Protein AF-0000000087643733 (afdb_homodimer)

InterPro domains:
  IPR001841 Zinc finger, RING-type [PF13639] (7-48)
  IPR001841 Zinc finger, RING-type [PS50089] (8-48)
  IPR001841 Zinc finger, RING-type [SM00184] (8-47)
  IPR013083 Zinc finger, RING/FYVE/PHD-type [G3DSA:3.30.40.10] (2-77)
  IPR052639 TRAIP E3 ubiquitin-protein ligase [PTHR46569] (3-77)

Nearest PDB structures (foldseek):
  5ylz-assembly1_t  TM=6.554E-01  e=2.055E-03  Saccharomyces cerevisiae S288C
  5y88-assembly1_r  TM=6.553E-01  e=7.379E-03  Saccharomyces cerevisiae S288C
  6j6g-assembly1_q  TM=7.390E-01  e=1.547E-02  Saccharomyces cerevisiae S288C
  8c6j-assembly1_u  TM=6.468E-01  e=1.105E-02  Homo sapiens
  8i0u-assembly1_s  TM=6.613E-01  e=3.031E-02  Homo sapiens

Foldseek 3Di:
DQPFPAAAPQVGHTDRDQQWKAAPVGDIHRLVRVLVVCVPQQADPPPGHGHHNVRMGRGDDDDDDPPPPCPVPPPPPPD/DQPFPAAAPQVRHTDRDQQWKAAPVGDIHRLVRVLVVCVPQQADPPPGHGHHPVRMGRGDDDDDDPPPPPPVPPPPPPD

pLDDT: mean 83.82, std 21.41, range [29.83, 98.81]

Organism: Ancylostoma caninum (NCBI:txid29170)

Radius of gyration: 19.77 Å; Cα contacts (8 Å, |Δi|>4): 279; chains: 2; bounding box: 59×47×36 Å

Solvent-accessible surface area (backbone atoms only — not comparable to full-atom values): 9439 Å² total; per-residue (Å²): 128,87,72,66,77,22,21,17,81,85,82,64,47,64,42,85,58,71,61,34,12,31,41,70,85,14,50,43,29,39,40,73,56,48,52,57,47,29,71,73,68,33,31,40,93,83,81,54,49,78,48,53,76,86,52,47,21,66,41,45,43,67,43,72,57,75,69,71,79,67,69,74,74,74,74,73,74,83,119,127,87,71,68,74,21,20,15,82,84,80,63,47,63,39,85,58,72,62,34,11,32,41,69,83,13,50,42,29,40,40,75,56,48,51,57,48,28,71,72,68,32,30,40,93,84,80,55,50,77,49,53,75,86,54,47,20,67,40,46,44,66,42,71,56,75,68,73,80,67,69,75,74,74,73,73,73,83,122

Structure (mmCIF, N/CA/C/O backbone):
data_AF-0000000087643733-model_v1
#
loop_
_entity.id
_entity.type
_entity.pdbx_description
1 polymer 'Zinc finger, C3HC4 type'
#
loop_
_atom_site.group_PDB
_atom_site.id
_atom_site.type_symbol
_atom_site.label_atom_id
_atom_site.label_alt_id
_atom_site.label_comp_id
_atom_site.label_asym_id
_atom_site.label_entity_id
_atom_site.label_seq_id
_atom_site.pdbx_PDB_ins_code
_atom_site.Cartn_x
_atom_site.Cartn_y
_atom_site.Cartn_z
_atom_site.occupancy
_atom_site.B_iso_or_equiv
_atom_site.auth_seq_id
_atom_site.auth_comp_id
_atom_site.auth_asym_id
_atom_site.auth_atom_id
_atom_site.pdbx_PDB_model_num
ATOM 1 N N . MET A 1 1 ? -20.562 -3.82 8.094 1 46.44 1 MET A N 1
ATOM 2 C CA . MET A 1 1 ? -20.188 -4.738 7.023 1 46.44 1 MET A CA 1
ATOM 3 C C . MET A 1 1 ? -18.688 -4.781 6.844 1 46.44 1 MET A C 1
ATOM 5 O O . MET A 1 1 ? -18 -3.758 6.965 1 46.44 1 MET A O 1
ATOM 9 N N . SER A 1 2 ? -18.109 -6.039 7.094 1 54.31 2 SER A N 1
ATOM 10 C CA . SER A 1 2 ? -16.672 -6.266 7.031 1 54.31 2 SER A CA 1
ATOM 11 C C . SER A 1 2 ? -16.094 -5.797 5.699 1 54.31 2 SER A C 1
ATOM 13 O O . SER A 1 2 ? -16.656 -6.074 4.641 1 54.31 2 SER A O 1
ATOM 15 N N . GLN A 1 3 ? -15.57 -4.617 5.656 1 61.97 3 GLN A N 1
ATOM 16 C CA . GLN A 1 3 ? -15.039 -4.043 4.422 1 61.97 3 GLN A CA 1
ATOM 17 C C . GLN A 1 3 ? -13.906 -4.898 3.859 1 61.97 3 GLN A C 1
ATOM 19 O O . GLN A 1 3 ? -12.906 -5.137 4.543 1 61.97 3 GLN A O 1
ATOM 24 N N . VAL A 1 4 ? -14.328 -5.855 2.9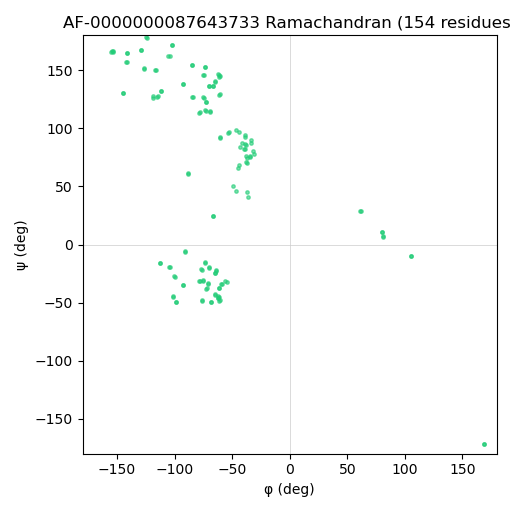26 1 71.88 4 VAL A N 1
ATOM 25 C CA . VAL A 1 4 ? -13.305 -6.633 2.232 1 71.88 4 VAL A CA 1
ATOM 26 C C . VAL A 1 4 ? -12.531 -5.73 1.273 1 71.88 4 VAL A C 1
ATOM 28 O O . VAL A 1 4 ? -13.109 -5.16 0.345 1 71.88 4 VAL A O 1
ATOM 31 N N . ARG A 1 5 ? -11.328 -5.539 1.505 1 79.38 5 ARG A N 1
ATOM 32 C CA . ARG A 1 5 ? -10.5 -4.652 0.695 1 79.38 5 ARG A CA 1
ATOM 33 C C . ARG A 1 5 ? -10.078 -5.336 -0.601 1 79.38 5 ARG A C 1
ATOM 35 O O . ARG A 1 5 ? -9.883 -4.672 -1.623 1 79.38 5 ARG A O 1
ATOM 42 N N . GLY A 1 6 ? -9.922 -6.68 -0.493 1 88.12 6 GLY A N 1
ATOM 43 C CA . GLY A 1 6 ? -9.422 -7.426 -1.639 1 88.12 6 GLY A CA 1
ATOM 44 C C . GLY A 1 6 ? -9.039 -8.852 -1.3 1 88.12 6 GLY A C 1
ATOM 45 O O . GLY A 1 6 ? -9.344 -9.344 -0.209 1 88.12 6 GLY A O 1
ATOM 46 N N . ARG A 1 7 ? -8.398 -9.398 -2.424 1 92.81 7 ARG A N 1
ATOM 47 C CA . ARG A 1 7 ? -7.941 -10.773 -2.242 1 92.81 7 ARG A CA 1
ATOM 48 C C . ARG A 1 7 ? -6.457 -10.906 -2.578 1 92.81 7 ARG A C 1
ATOM 50 O O . ARG A 1 7 ? -5.926 -10.133 -3.371 1 92.81 7 ARG A O 1
ATOM 57 N N . CYS A 1 8 ? -5.859 -11.805 -1.978 1 96.31 8 CYS A N 1
ATOM 58 C CA . CYS A 1 8 ? -4.48 -12.156 -2.279 1 96.31 8 CYS A CA 1
ATOM 59 C C . CYS A 1 8 ? -4.406 -13.141 -3.441 1 96.31 8 CYS A C 1
ATOM 61 O O . CYS A 1 8 ? -4.961 -14.242 -3.367 1 96.31 8 CYS A O 1
ATOM 63 N N . VAL A 1 9 ? -3.65 -12.852 -4.445 1 97.25 9 VAL A N 1
ATOM 64 C CA . VAL A 1 9 ? -3.645 -13.664 -5.652 1 97.25 9 VAL A CA 1
ATOM 65 C C . VAL A 1 9 ? -2.855 -14.953 -5.406 1 97.25 9 VAL A C 1
ATOM 67 O O . VAL A 1 9 ? -2.975 -15.914 -6.16 1 97.25 9 VAL A O 1
ATOM 70 N N . ILE A 1 10 ? -2.008 -14.898 -4.418 1 97.69 10 ILE A N 1
ATOM 71 C CA . ILE A 1 10 ? -1.152 -16.047 -4.156 1 97.69 10 ILE A CA 1
ATOM 72 C C . ILE A 1 10 ? -1.962 -17.141 -3.469 1 97.69 10 ILE A C 1
ATOM 74 O O . ILE A 1 10 ? -1.922 -18.312 -3.885 1 97.69 10 ILE A O 1
ATOM 78 N N . CYS A 1 11 ? -2.697 -16.797 -2.465 1 96.5 11 CYS A N 1
ATOM 79 C CA . CYS A 1 11 ? -3.449 -17.812 -1.732 1 96.5 11 CYS A CA 1
ATOM 80 C C . CYS A 1 11 ? -4.934 -17.75 -2.084 1 96.5 11 CYS A C 1
ATOM 82 O O . CYS A 1 11 ? -5.71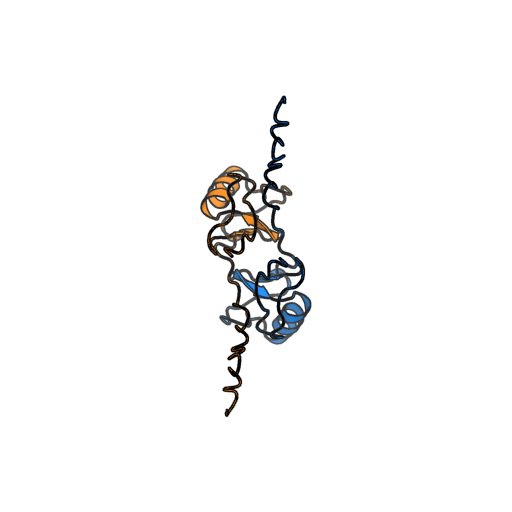1 -18.609 -1.666 1 96.5 11 CYS A O 1
ATOM 84 N N . THR A 1 12 ? -5.473 -16.703 -2.627 1 94.44 12 THR A N 1
ATOM 85 C CA . THR A 1 12 ? -6.812 -16.484 -3.166 1 94.44 12 THR A CA 1
ATOM 86 C C . THR A 1 12 ? -7.805 -16.188 -2.045 1 94.44 12 THR A C 1
ATOM 88 O O . THR A 1 12 ? -9.008 -16.062 -2.291 1 94.44 12 THR A O 1
ATOM 91 N N . SER A 1 13 ? -7.336 -16.031 -0.838 1 93.12 13 SER A N 1
ATOM 92 C CA . SER A 1 13 ? -8.219 -15.633 0.255 1 93.12 13 SER A CA 1
ATOM 93 C C . SER A 1 13 ? -8.383 -14.117 0.313 1 93.12 13 SER A C 1
ATOM 95 O O . SER A 1 13 ? -7.484 -13.375 -0.081 1 93.12 13 SER A O 1
ATOM 97 N N . THR A 1 14 ? -9.5 -13.695 0.863 1 90.69 14 THR A N 1
ATOM 98 C CA . THR A 1 14 ? -9.75 -12.273 1.064 1 90.69 14 THR A CA 1
ATOM 99 C C . THR A 1 14 ? -8.906 -11.727 2.207 1 90.69 14 THR A C 1
ATOM 101 O O . THR A 1 14 ? -8.516 -12.469 3.111 1 90.69 14 THR A O 1
ATOM 104 N N . PHE A 1 15 ? -8.664 -10.453 2.043 1 90 15 PHE A N 1
ATOM 105 C CA . PHE A 1 15 ? -7.992 -9.789 3.152 1 90 15 PHE A CA 1
ATOM 106 C C . PHE A 1 15 ? -8.938 -9.609 4.332 1 90 15 PHE A C 1
ATOM 108 O O . PHE A 1 15 ? -10 -8.992 4.191 1 90 15 PHE A O 1
ATOM 115 N N . ILE A 1 16 ? -8.789 -10.164 5.43 1 80.06 16 ILE A N 1
ATOM 116 C CA . ILE A 1 16 ? -9.719 -10.078 6.555 1 80.06 16 ILE A CA 1
ATOM 117 C C . ILE A 1 16 ? -9.305 -8.938 7.48 1 80.06 16 ILE A C 1
ATOM 119 O O . ILE A 1 16 ? -10.148 -8.344 8.156 1 80.06 16 ILE A O 1
ATOM 123 N N . SER A 1 17 ? -8.062 -8.633 7.68 1 72 17 SER A N 1
ATOM 124 C CA . SER A 1 17 ? -7.555 -7.57 8.539 1 72 17 SER A CA 1
ATOM 125 C C . SER A 1 17 ? -6.656 -6.613 7.766 1 72 17 SER A C 1
ATOM 127 O O . SER A 1 17 ? -6.574 -6.688 6.535 1 72 17 SER A O 1
ATOM 129 N N . ASN A 1 18 ? -6.238 -5.68 8.406 1 69 18 ASN A N 1
ATOM 130 C CA . ASN A 1 18 ? -5.246 -4.754 7.863 1 69 18 ASN A CA 1
ATOM 131 C C . ASN A 1 18 ? -3.9 -5.441 7.648 1 69 18 ASN A C 1
ATOM 133 O O . ASN A 1 18 ? -2.859 -4.781 7.637 1 69 18 ASN A O 1
ATOM 137 N N . ASN A 1 19 ? -4.125 -6.762 7.488 1 84 19 ASN A N 1
ATOM 138 C CA . ASN A 1 19 ? -2.889 -7.496 7.242 1 84 19 ASN A CA 1
ATOM 139 C C . ASN A 1 19 ? -2.553 -7.547 5.754 1 84 19 ASN A C 1
ATOM 141 O O . ASN A 1 19 ? -2.574 -8.617 5.145 1 84 19 ASN A O 1
ATOM 145 N N . ILE A 1 20 ? -2.373 -6.453 5.168 1 95.44 20 ILE A N 1
ATOM 146 C CA . ILE A 1 20 ? -2.084 -6.32 3.742 1 95.44 20 ILE A CA 1
ATOM 147 C C . ILE A 1 20 ? -0.676 -5.766 3.551 1 95.44 20 ILE A C 1
ATOM 149 O O . ILE A 1 20 ? -0.299 -4.781 4.191 1 95.44 20 ILE A O 1
ATOM 153 N N . ALA A 1 21 ? 0.099 -6.43 2.766 1 97.88 21 ALA A N 1
ATOM 154 C CA . ALA A 1 21 ? 1.426 -5.996 2.338 1 97.88 21 ALA A CA 1
ATOM 155 C C . ALA A 1 21 ? 1.405 -5.516 0.889 1 97.88 21 ALA A C 1
ATOM 157 O O . ALA A 1 21 ? 0.431 -5.742 0.167 1 97.88 21 ALA A O 1
ATOM 158 N N . ALA A 1 22 ? 2.441 -4.785 0.578 1 98.44 22 ALA A N 1
ATOM 159 C CA . ALA A 1 22 ? 2.559 -4.312 -0.8 1 98.44 22 ALA A CA 1
ATOM 160 C C . ALA A 1 22 ? 4.012 -4.344 -1.27 1 98.44 22 ALA A C 1
ATOM 162 O O . ALA A 1 22 ? 4.934 -4.375 -0.451 1 98.44 22 ALA A O 1
ATOM 163 N N . LEU A 1 23 ? 4.156 -4.398 -2.52 1 98.56 23 LEU A N 1
ATOM 164 C CA . LEU A 1 23 ? 5.453 -4.184 -3.146 1 98.56 23 LEU A CA 1
ATOM 165 C C . LEU A 1 23 ? 5.539 -2.783 -3.748 1 98.56 23 LEU A C 1
ATOM 167 O O . LEU A 1 23 ? 4.543 -2.061 -3.793 1 98.56 23 LEU A O 1
ATOM 171 N N . GLN A 1 24 ? 6.684 -2.371 -4.195 1 97.25 24 GLN A N 1
ATOM 172 C CA . GLN A 1 24 ? 6.906 -1.027 -4.723 1 97.25 24 GLN A CA 1
ATOM 173 C C . GLN A 1 24 ? 6.098 -0.794 -5.996 1 97.25 24 GLN A C 1
ATOM 175 O O . GLN A 1 24 ? 5.699 0.336 -6.285 1 97.25 24 GLN A O 1
ATOM 180 N N . CYS A 1 25 ? 5.809 -1.86 -6.629 1 97.62 25 CYS A N 1
ATOM 181 C CA . CYS A 1 25 ? 5.004 -1.751 -7.844 1 97.62 25 CYS A CA 1
ATOM 182 C C . CYS A 1 25 ? 3.547 -1.448 -7.508 1 97.62 25 CYS A C 1
ATOM 184 O O . CYS A 1 25 ? 2.758 -1.114 -8.391 1 97.62 25 CYS A O 1
ATOM 186 N N . GLY A 1 26 ? 3.156 -1.624 -6.293 1 97.88 26 GLY A N 1
ATOM 187 C CA . GLY A 1 26 ? 1.816 -1.263 -5.859 1 97.88 26 GLY A CA 1
ATOM 188 C C . GLY A 1 26 ? 0.909 -2.461 -5.664 1 97.88 26 GLY A C 1
ATOM 189 O O . GLY A 1 26 ? -0.168 -2.342 -5.074 1 97.88 26 GLY A O 1
ATOM 190 N N . HIS A 1 27 ? 1.249 -3.652 -6.051 1 98.06 27 HIS A N 1
ATOM 191 C CA . HIS A 1 27 ? 0.407 -4.832 -5.883 1 98.06 27 HIS A CA 1
ATOM 192 C C . HIS A 1 27 ? 0.395 -5.301 -4.434 1 98.06 27 HIS A C 1
ATOM 194 O O . HIS A 1 27 ? 1.433 -5.293 -3.766 1 98.06 27 HIS A O 1
ATOM 200 N N . THR A 1 28 ? -0.734 -5.816 -4.027 1 96.94 28 THR A N 1
ATOM 201 C CA . THR A 1 28 ? -0.921 -6.129 -2.615 1 96.94 28 THR A CA 1
ATOM 202 C C . THR A 1 28 ? -1.122 -7.629 -2.414 1 96.94 28 THR A C 1
ATOM 204 O O . THR A 1 28 ? -1.648 -8.312 -3.295 1 96.94 28 THR A O 1
ATOM 207 N N . PHE A 1 29 ? -0.705 -8.086 -1.257 1 97.88 29 PHE A N 1
ATOM 208 C CA . PHE A 1 29 ? -0.713 -9.492 -0.878 1 97.88 29 PHE A CA 1
ATOM 209 C C . PHE A 1 29 ? -0.758 -9.648 0.638 1 97.88 29 PHE A C 1
ATOM 211 O O . PHE A 1 29 ? -0.583 -8.672 1.371 1 97.88 29 PHE A O 1
ATOM 218 N N . HIS A 1 30 ? -1.061 -10.852 1.131 1 97.06 30 HIS A N 1
ATOM 219 C CA . HIS A 1 30 ? -0.674 -11.156 2.504 1 97.06 30 HIS A CA 1
ATOM 220 C C . HIS A 1 30 ? 0.838 -11.07 2.682 1 97.06 30 HIS A C 1
ATOM 222 O O . HIS A 1 30 ? 1.595 -11.484 1.801 1 97.06 30 HIS A O 1
ATOM 228 N N . PHE A 1 31 ? 1.27 -10.664 3.723 1 97.56 31 PHE A N 1
ATOM 229 C CA . PHE A 1 31 ? 2.705 -10.578 3.957 1 97.56 31 PHE A CA 1
ATOM 230 C C . PHE A 1 31 ? 3.352 -11.953 3.898 1 97.56 31 PHE A C 1
ATOM 232 O O . PHE A 1 31 ? 4.379 -12.141 3.24 1 97.56 31 PHE A O 1
ATOM 239 N N . ASP A 1 32 ? 2.727 -12.922 4.555 1 97.31 32 ASP A N 1
ATOM 240 C CA . ASP A 1 32 ? 3.305 -14.258 4.594 1 97.31 32 ASP A CA 1
ATOM 241 C C . ASP A 1 32 ? 3.416 -14.852 3.189 1 97.31 32 ASP A C 1
ATOM 243 O O . ASP A 1 32 ? 4.41 -15.5 2.861 1 97.31 32 ASP A O 1
ATOM 247 N N . CYS A 1 33 ? 2.469 -14.586 2.414 1 98.06 33 CYS A N 1
ATOM 248 C CA . CYS A 1 33 ? 2.459 -15.109 1.052 1 98.06 33 CYS A CA 1
ATOM 249 C C . CYS A 1 33 ? 3.559 -14.469 0.213 1 98.06 33 CYS A C 1
ATOM 251 O O . CYS A 1 33 ? 4.355 -15.172 -0.411 1 98.06 33 CYS A O 1
ATOM 253 N N . VAL A 1 34 ? 3.631 -13.172 0.248 1 98.56 34 VAL A N 1
ATOM 254 C CA . VAL A 1 34 ? 4.539 -12.484 -0.664 1 98.56 34 VAL A CA 1
ATOM 255 C C . VAL A 1 34 ? 5.98 -12.641 -0.18 1 98.56 34 VAL A C 1
ATOM 257 O O . VAL A 1 34 ? 6.906 -12.719 -0.988 1 98.56 34 VAL A O 1
ATOM 260 N N . SER A 1 35 ? 6.102 -12.734 1.072 1 98.31 35 SER A N 1
ATOM 261 C CA . SER A 1 35 ? 7.445 -12.938 1.597 1 98.31 35 SER A CA 1
ATOM 262 C C . SER A 1 35 ? 8.039 -14.258 1.105 1 98.31 35 SER A C 1
ATOM 264 O O . SER A 1 35 ? 9.195 -14.305 0.678 1 98.31 35 SER A O 1
ATOM 266 N N . LYS A 1 36 ? 7.246 -15.266 1.156 1 98.69 36 LYS A N 1
ATOM 267 C CA . LYS A 1 36 ? 7.688 -16.562 0.674 1 98.69 36 LYS A CA 1
ATOM 268 C C . LYS A 1 36 ? 7.949 -16.547 -0.829 1 98.69 36 LYS A C 1
ATOM 270 O O . LYS A 1 36 ? 8.961 -17.062 -1.3 1 98.69 36 LYS A O 1
ATOM 275 N N . TRP A 1 37 ? 7.094 -15.938 -1.557 1 98.81 37 TRP A N 1
ATOM 276 C CA . TRP A 1 37 ? 7.215 -15.836 -3.008 1 98.81 37 TRP A CA 1
ATOM 277 C C . TRP A 1 37 ? 8.492 -15.094 -3.396 1 98.81 37 TRP A C 1
ATOM 279 O O . TRP A 1 37 ? 9.266 -15.578 -4.223 1 98.81 37 TRP A O 1
ATOM 289 N N . VAL A 1 38 ? 8.805 -13.922 -2.809 1 98.62 38 VAL A N 1
ATOM 290 C CA . VAL A 1 38 ? 9.922 -13.062 -3.189 1 98.62 38 VAL A CA 1
ATOM 291 C C . VAL A 1 38 ? 11.242 -13.719 -2.781 1 98.62 38 VAL A C 1
ATOM 293 O O . VAL A 1 38 ? 12.258 -13.539 -3.451 1 98.62 38 VAL A O 1
ATOM 296 N N . GLU A 1 39 ? 11.094 -14.406 -1.691 1 98.44 39 GLU A N 1
ATOM 297 C CA . GLU A 1 39 ? 12.281 -15.148 -1.273 1 98.44 39 GLU A CA 1
ATOM 298 C C . GLU A 1 39 ? 12.773 -16.078 -2.381 1 98.44 39 GLU A C 1
ATOM 300 O O . GLU A 1 39 ? 13.977 -16.219 -2.582 1 98.44 39 GLU A O 1
ATOM 305 N N . ARG A 1 40 ? 11.922 -16.547 -3.139 1 98.19 40 ARG A N 1
ATOM 306 C CA . ARG A 1 40 ? 12.25 -17.562 -4.141 1 98.19 40 ARG A CA 1
ATOM 307 C C . ARG A 1 40 ? 12.383 -16.938 -5.527 1 98.19 40 ARG A C 1
ATOM 309 O O . ARG A 1 40 ? 13.367 -17.172 -6.23 1 98.19 40 ARG A O 1
ATOM 316 N N . SER A 1 41 ? 11.461 -16.062 -5.938 1 98.31 41 SER A N 1
ATOM 317 C CA . SER A 1 41 ? 11.32 -15.625 -7.324 1 98.31 41 SER A CA 1
ATOM 318 C C . SER A 1 41 ? 11.984 -14.266 -7.543 1 98.31 41 SER A C 1
ATOM 320 O O . SER A 1 41 ? 12.281 -13.891 -8.68 1 98.31 41 SER A O 1
ATOM 322 N N . LYS A 1 42 ? 12.055 -13.469 -6.496 1 98.69 42 LYS A N 1
ATOM 323 C CA . LYS A 1 42 ? 12.648 -12.133 -6.566 1 98.69 42 LYS A CA 1
ATOM 324 C C . LYS A 1 42 ? 11.891 -11.242 -7.543 1 98.69 42 LYS A C 1
ATOM 326 O O . LYS A 1 42 ? 12.492 -10.422 -8.234 1 98.69 42 LYS A O 1
ATOM 331 N N . THR A 1 43 ? 10.562 -11.469 -7.734 1 98.75 43 THR A N 1
ATOM 332 C CA . THR A 1 43 ? 9.688 -10.664 -8.578 1 98.75 43 THR A CA 1
ATOM 333 C C . THR A 1 43 ? 8.312 -10.492 -7.934 1 98.75 43 THR A C 1
ATOM 335 O O . THR A 1 43 ? 7.984 -11.195 -6.977 1 98.75 43 THR A O 1
ATOM 338 N N . CYS A 1 44 ? 7.586 -9.555 -8.438 1 98.75 44 CYS A N 1
ATOM 339 C CA . CYS A 1 44 ? 6.184 -9.438 -8.055 1 98.75 44 CYS A CA 1
ATOM 340 C C . CYS A 1 44 ? 5.359 -10.586 -8.617 1 98.75 44 CYS A C 1
ATOM 342 O O . CYS A 1 44 ? 5.461 -10.898 -9.805 1 98.75 44 CYS A O 1
ATOM 344 N N . PRO A 1 45 ? 4.492 -11.148 -7.84 1 98.62 45 PRO A N 1
ATOM 345 C CA . PRO A 1 45 ? 3.654 -12.242 -8.352 1 98.62 45 PRO A CA 1
ATOM 346 C C . PRO A 1 45 ? 2.723 -11.789 -9.469 1 98.62 45 PRO A C 1
ATOM 348 O O . PRO A 1 45 ? 2.318 -12.602 -10.305 1 98.62 45 PRO A O 1
ATOM 351 N N . ASN A 1 46 ? 2.439 -10.555 -9.547 1 98.19 46 ASN A N 1
ATOM 352 C CA . ASN A 1 46 ? 1.416 -10.062 -10.461 1 98.19 46 ASN A CA 1
ATOM 353 C C . ASN A 1 46 ? 2.029 -9.516 -11.75 1 98.19 46 ASN A C 1
ATOM 355 O O . ASN A 1 46 ? 1.665 -9.938 -12.844 1 98.19 46 ASN A O 1
ATOM 359 N N . CYS A 1 47 ? 3.029 -8.648 -11.664 1 98.25 47 CYS A N 1
ATOM 360 C CA . CYS A 1 47 ? 3.531 -7.961 -12.844 1 98.25 47 CYS A CA 1
ATOM 361 C C . CYS A 1 47 ? 4.949 -8.406 -13.18 1 98.25 47 CYS A C 1
ATOM 363 O O . CYS A 1 47 ? 5.516 -7.988 -14.188 1 98.25 47 CYS A O 1
ATOM 365 N N . ARG A 1 48 ? 5.621 -9.039 -12.281 1 98.5 48 ARG A N 1
ATOM 366 C CA . ARG A 1 48 ? 6.902 -9.719 -12.453 1 98.5 48 ARG A CA 1
ATOM 367 C C . ARG A 1 48 ? 8.062 -8.727 -12.414 1 98.5 48 ARG A C 1
ATOM 369 O O . ARG A 1 48 ? 9.18 -9.055 -12.82 1 98.5 48 ARG A O 1
ATOM 376 N N . VAL A 1 49 ? 7.812 -7.559 -12.047 1 98.44 49 VAL A N 1
ATOM 377 C CA . VAL A 1 49 ? 8.93 -6.637 -11.875 1 98.44 49 VAL A CA 1
ATOM 378 C C . VAL A 1 49 ? 9.867 -7.16 -10.789 1 98.44 49 VAL A C 1
ATOM 380 O O . VAL A 1 49 ? 9.414 -7.742 -9.797 1 98.44 49 VAL A O 1
ATOM 383 N N . ARG A 1 50 ? 11.117 -6.938 -10.93 1 98.62 50 ARG A N 1
ATOM 384 C CA . ARG A 1 50 ? 12.102 -7.387 -9.953 1 98.62 50 ARG A CA 1
ATOM 385 C C . ARG A 1 50 ? 11.898 -6.68 -8.609 1 98.62 50 ARG A C 1
ATOM 387 O O . ARG A 1 50 ? 11.594 -5.484 -8.57 1 98.62 50 ARG A O 1
ATOM 394 N N . THR A 1 51 ? 12.062 -7.484 -7.57 1 98.12 51 THR A N 1
ATOM 395 C CA . THR A 1 51 ? 11.945 -6.934 -6.227 1 98.12 51 THR A CA 1
ATOM 396 C C . THR A 1 51 ? 12.758 -7.754 -5.23 1 98.12 51 THR A C 1
ATOM 398 O O . THR A 1 51 ? 13.25 -8.836 -5.566 1 98.12 51 THR A O 1
ATOM 401 N N . THR A 1 52 ? 12.93 -7.145 -4.031 1 97.56 52 THR A N 1
ATOM 402 C CA . THR A 1 52 ? 13.656 -7.797 -2.947 1 97.56 52 THR A CA 1
ATOM 403 C C . THR A 1 52 ? 12.852 -7.766 -1.654 1 97.56 52 THR A C 1
ATOM 405 O O . THR A 1 52 ? 11.859 -7.043 -1.555 1 97.56 52 THR A O 1
ATOM 408 N N . ASP A 1 53 ? 13.289 -8.531 -0.691 1 97.62 53 ASP A N 1
ATOM 409 C CA . ASP A 1 53 ? 12.617 -8.602 0.604 1 97.62 53 ASP A CA 1
ATOM 410 C C . ASP A 1 53 ? 12.578 -7.227 1.271 1 97.62 53 ASP A C 1
ATOM 412 O O . ASP A 1 53 ? 11.594 -6.875 1.921 1 97.62 53 ASP A O 1
ATOM 416 N N . ARG A 1 54 ? 13.586 -6.418 1.082 1 95.62 54 ARG A N 1
ATOM 417 C CA . ARG A 1 54 ? 13.695 -5.113 1.729 1 95.62 54 ARG A CA 1
ATOM 418 C C . ARG A 1 54 ? 12.672 -4.137 1.165 1 95.62 54 ARG A C 1
ATOM 420 O O . ARG A 1 54 ? 12.328 -3.146 1.813 1 95.62 54 ARG A O 1
ATOM 427 N N . GLN A 1 55 ? 12.211 -4.453 0.026 1 96.38 55 GLN A N 1
ATOM 428 C CA . GLN A 1 55 ? 11.297 -3.539 -0.655 1 96.38 55 GLN A CA 1
ATOM 429 C C . GLN A 1 55 ? 9.844 -3.85 -0.305 1 96.38 55 GLN A C 1
ATOM 431 O O . GLN A 1 55 ? 8.938 -3.119 -0.705 1 96.38 55 GLN A O 1
ATOM 436 N N . ILE A 1 56 ? 9.664 -4.957 0.448 1 98.12 56 ILE A N 1
ATOM 437 C CA . ILE A 1 56 ? 8.305 -5.32 0.846 1 98.12 56 ILE A CA 1
ATOM 438 C C . ILE A 1 56 ? 7.812 -4.359 1.925 1 98.12 56 ILE A C 1
ATOM 440 O O . ILE A 1 56 ? 8.469 -4.176 2.953 1 98.12 56 ILE A O 1
ATOM 444 N N . ILE A 1 57 ? 6.75 -3.75 1.623 1 98.25 57 ILE A N 1
ATOM 445 C CA . ILE A 1 57 ? 6.02 -3.059 2.682 1 98.25 57 ILE A CA 1
ATOM 446 C C . ILE A 1 57 ? 5.227 -4.066 3.506 1 98.25 57 ILE A C 1
ATOM 448 O O . ILE A 1 57 ? 4.238 -4.633 3.025 1 98.25 57 ILE A O 1
ATOM 452 N N . LYS A 1 58 ? 5.551 -4.234 4.676 1 97.31 58 LYS A N 1
ATOM 453 C CA . LYS A 1 58 ? 5.059 -5.352 5.477 1 97.31 58 LYS A CA 1
ATOM 454 C C . LYS A 1 58 ? 3.59 -5.152 5.848 1 97.31 58 LYS A C 1
ATOM 456 O O . LYS A 1 58 ? 2.84 -6.121 5.977 1 97.31 58 LYS A O 1
ATOM 461 N N . HIS A 1 59 ? 3.283 -3.883 6.129 1 97 59 HIS A N 1
ATOM 462 C CA . HIS A 1 59 ? 1.927 -3.568 6.57 1 97 59 HIS A CA 1
ATOM 463 C C . HIS A 1 59 ? 1.478 -2.211 6.039 1 97 59 HIS A C 1
ATOM 465 O O . HIS A 1 59 ? 2.213 -1.225 6.141 1 97 59 HIS A O 1
ATOM 471 N N . LEU A 1 60 ? 0.275 -2.254 5.457 1 95.81 60 LEU A N 1
ATOM 472 C CA . LEU A 1 60 ? -0.351 -0.994 5.07 1 95.81 60 LEU A CA 1
ATOM 473 C C . LEU A 1 60 ? -1.261 -0.479 6.184 1 95.81 60 LEU A C 1
ATOM 475 O O . LEU A 1 60 ? -1.978 -1.259 6.812 1 95.81 60 LEU A O 1
ATOM 479 N N . TYR A 1 61 ? -1.162 0.816 6.379 1 94.94 61 TYR A N 1
ATOM 480 C CA . TYR A 1 61 ? -2.012 1.466 7.371 1 94.94 61 TYR A CA 1
ATOM 481 C C . TYR A 1 61 ? -3.025 2.387 6.699 1 94.94 61 TYR A C 1
ATOM 483 O O . TYR A 1 61 ? -2.66 3.215 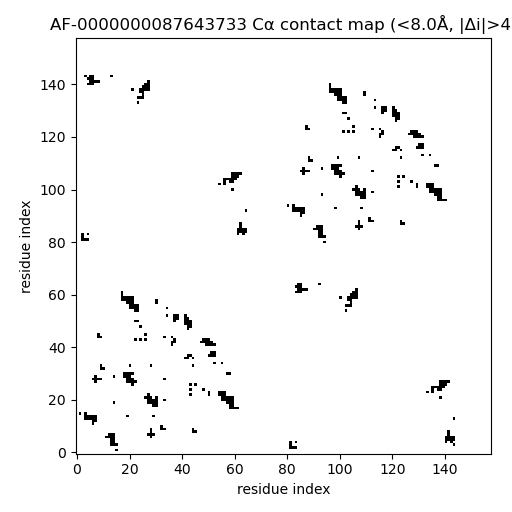5.859 1 94.94 61 TYR A O 1
ATOM 491 N N . PHE A 1 62 ? -4.297 2.246 7.133 1 91 62 PHE A N 1
ATOM 492 C CA . PHE A 1 62 ? -5.375 3.104 6.656 1 91 62 PHE A CA 1
ATOM 493 C C . PHE A 1 62 ? -5.992 3.887 7.812 1 91 62 PHE A C 1
ATOM 495 O O . PHE A 1 62 ? -6.43 3.299 8.805 1 91 62 PHE A O 1
ATOM 502 N N . ASP A 1 63 ? -6.031 5.258 7.609 1 89.12 63 ASP A N 1
ATOM 503 C CA . ASP A 1 63 ? -6.711 6.082 8.602 1 89.12 63 ASP A CA 1
ATOM 504 C C . ASP A 1 63 ? -8.227 5.941 8.492 1 89.12 63 ASP A C 1
ATOM 506 O O . ASP A 1 63 ? -8.789 6.098 7.406 1 89.12 63 ASP A O 1
ATOM 510 N N . ALA A 1 64 ? -8.852 5.605 9.602 1 83.81 64 ALA A N 1
ATOM 511 C CA . ALA A 1 64 ? -10.297 5.379 9.586 1 83.81 64 ALA A CA 1
ATOM 512 C C . ALA A 1 64 ? -11.047 6.676 9.289 1 83.81 64 ALA A C 1
ATOM 514 O O . ALA A 1 64 ? -10.656 7.75 9.75 1 83.81 64 ALA A O 1
ATOM 515 N N . PRO A 1 65 ? -12.016 6.535 8.43 1 78.75 65 PRO A N 1
ATOM 516 C CA . PRO A 1 65 ? -12.82 7.738 8.203 1 78.75 65 PRO A CA 1
ATOM 517 C C . PRO A 1 65 ? -13.516 8.227 9.469 1 78.75 65 PRO A C 1
ATOM 519 O O . PRO A 1 65 ? -13.812 7.434 10.367 1 78.75 65 PRO A O 1
ATOM 522 N N . ASP A 1 66 ? -13.367 9.453 9.789 1 65.31 66 ASP A N 1
ATOM 523 C CA . ASP A 1 66 ? -14.062 9.992 10.953 1 65.31 66 ASP A CA 1
ATOM 524 C C . ASP A 1 66 ? -15.516 9.523 11 1 65.31 66 ASP A C 1
ATOM 526 O O . ASP A 1 66 ? -16.188 9.5 9.969 1 65.31 66 ASP A O 1
ATOM 530 N N . GLU A 1 67 ? -15.773 8.562 11.703 1 58.53 67 GLU A N 1
ATOM 531 C CA . GLU A 1 67 ? -17.188 8.336 11.945 1 58.53 67 GLU A CA 1
ATOM 532 C C . GLU A 1 67 ? -17.938 9.656 12.133 1 58.53 67 GLU A C 1
ATOM 534 O O . GLU A 1 67 ? -17.422 10.578 12.766 1 58.53 67 GLU A O 1
ATOM 539 N N . PHE A 1 68 ? -18.5 10.25 11.141 1 48.31 68 PHE A N 1
ATOM 540 C CA . PHE A 1 68 ? -19.438 11.289 11.539 1 48.31 68 PHE A CA 1
ATOM 541 C C . PHE A 1 68 ? -20.141 10.906 12.844 1 48.31 68 PHE A C 1
ATOM 543 O O . PHE A 1 68 ? -20.703 9.82 12.953 1 48.31 68 PHE A O 1
ATOM 550 N N . ASN A 1 69 ? -19.609 11.203 13.953 1 42.97 69 ASN A N 1
ATOM 551 C CA . ASN A 1 69 ? -20.547 11.25 15.07 1 42.97 69 ASN A CA 1
ATOM 552 C C . ASN A 1 69 ? -21.891 11.812 14.648 1 42.97 69 ASN A C 1
ATOM 554 O O . ASN A 1 69 ? -22.078 13.031 14.609 1 42.97 69 ASN A O 1
ATOM 558 N N . THR A 1 70 ? -22.453 11.43 13.562 1 39.94 70 THR A N 1
ATOM 559 C CA . THR A 1 70 ? -23.859 11.758 13.359 1 39.94 70 THR A CA 1
ATOM 560 C C . THR A 1 70 ? -24.688 11.438 14.602 1 39.94 70 THR A C 1
ATOM 562 O O . THR A 1 70 ? -24.906 10.273 14.922 1 39.94 70 THR A O 1
ATOM 565 N N . THR A 1 71 ? -24.266 11.797 15.742 1 38.06 71 THR A N 1
ATOM 566 C CA . THR A 1 71 ? -25.281 11.883 16.797 1 38.06 71 THR A CA 1
ATOM 567 C C . THR A 1 71 ? -26.609 12.352 16.219 1 38.06 71 THR A C 1
ATOM 569 O O . THR A 1 71 ? -26.719 13.477 15.711 1 38.06 71 THR A O 1
ATOM 572 N N . GLN A 1 72 ? -27.328 11.492 15.547 1 38 72 GLN A N 1
ATOM 573 C CA . GLN A 1 72 ? -28.766 11.672 15.328 1 38 72 GLN A CA 1
ATOM 574 C C . GLN A 1 72 ? -29.406 12.422 16.484 1 38 72 GLN A C 1
ATOM 576 O O . GLN A 1 72 ? -29.359 11.969 17.641 1 38 72 GLN A O 1
ATOM 581 N N . ALA A 1 73 ? -29.312 13.711 16.625 1 40.34 73 ALA A N 1
ATOM 582 C CA . ALA A 1 73 ? -30.172 14.508 17.484 1 40.34 73 ALA A CA 1
ATOM 583 C C . ALA A 1 73 ? -31.609 13.992 17.469 1 40.34 73 ALA A C 1
ATOM 585 O O . ALA A 1 73 ? -32.25 13.961 16.406 1 40.34 73 ALA A O 1
ATOM 586 N N . ILE A 1 74 ? -31.953 12.891 18.094 1 43.31 74 ILE A N 1
ATOM 587 C CA . ILE A 1 74 ? -33.344 12.531 18.391 1 43.31 74 ILE A CA 1
ATOM 588 C C . ILE A 1 74 ? -34.125 13.773 18.797 1 43.31 74 ILE A C 1
ATOM 590 O O . ILE A 1 74 ? -33.688 14.547 19.641 1 43.31 74 ILE A O 1
ATOM 594 N N . SER A 1 75 ? -34.594 14.531 17.828 1 42.25 75 SER A N 1
ATOM 595 C CA . SER A 1 75 ? -35.625 15.539 18.047 1 42.25 75 SER A CA 1
ATOM 596 C C . SER A 1 75 ? -36.656 15.07 19.062 1 42.25 75 SER A C 1
ATOM 598 O O . SER A 1 75 ? -37.344 14.086 18.828 1 42.25 75 SER A O 1
ATOM 600 N N . SER A 1 76 ? -36.281 14.977 20.281 1 42.16 76 SER A N 1
ATOM 601 C CA . SER A 1 76 ? -37.344 14.883 21.281 1 42.16 76 SER A CA 1
ATOM 602 C C . SER A 1 76 ? -38.469 15.844 20.953 1 42.16 76 SER A C 1
ATOM 604 O O . SER A 1 76 ? -38.25 17.062 20.859 1 42.16 76 SER A O 1
ATOM 606 N N . ASP A 1 77 ? -39.438 15.398 20.125 1 39.25 77 ASP A N 1
ATOM 607 C CA . ASP A 1 77 ? -40.75 16 20 1 39.25 77 ASP A CA 1
ATOM 608 C C . ASP A 1 77 ? -41.281 16.453 21.375 1 39.25 77 ASP A C 1
ATOM 610 O O . ASP A 1 77 ? -41.406 15.633 22.281 1 39.25 77 ASP A O 1
ATOM 614 N N . VAL A 1 78 ? -40.906 17.656 21.75 1 40.69 78 VAL A N 1
ATOM 615 C CA . VAL A 1 78 ? -41.594 18.406 22.797 1 40.69 78 VAL A CA 1
ATOM 616 C C . VAL A 1 78 ? -43.094 18.297 22.594 1 40.69 78 VAL A C 1
ATOM 618 O O . VAL A 1 78 ? -43.625 18.766 21.578 1 40.69 78 VAL A O 1
ATOM 621 N N . GLN A 1 79 ? -43.719 17 22.75 1 29.83 79 GLN A N 1
ATOM 622 C CA . GLN A 1 79 ? -45.094 17.125 23.156 1 29.83 79 GLN A CA 1
ATOM 623 C C . GLN A 1 79 ? -45.219 17.688 24.578 1 29.83 79 GLN A C 1
ATOM 625 O O . GLN A 1 79 ? -44.469 17.25 25.469 1 29.83 79 GLN A O 1
ATOM 630 N N . MET B 1 1 ? -22.266 -1.379 -1.933 1 46.28 1 MET B N 1
ATOM 631 C CA . MET B 1 1 ? -21.828 -0.392 -0.954 1 46.28 1 MET B CA 1
ATOM 632 C C . MET B 1 1 ? -20.375 0.007 -1.205 1 46.28 1 MET B C 1
ATOM 634 O O . MET B 1 1 ? -19.547 -0.833 -1.57 1 46.28 1 MET B O 1
ATOM 638 N N . SER B 1 2 ? -20.203 1.364 -1.55 1 54.12 2 SER B N 1
ATOM 639 C CA . SER B 1 2 ? -18.891 1.926 -1.879 1 54.12 2 SER B CA 1
ATOM 640 C C . SER B 1 2 ? -17.875 1.629 -0.787 1 54.12 2 SER B C 1
ATOM 642 O O . SER B 1 2 ? -18.172 1.781 0.401 1 54.12 2 SER B O 1
ATOM 644 N N . GLN B 1 3 ? -17.094 0.606 -0.955 1 61.88 3 GLN B N 1
ATOM 645 C CA . GLN B 1 3 ? -16.109 0.203 0.052 1 61.88 3 GLN B CA 1
ATOM 646 C C . GLN B 1 3 ? -15.094 1.31 0.306 1 61.88 3 GLN B C 1
ATOM 648 O O . GLN B 1 3 ? -14.422 1.762 -0.62 1 61.88 3 GLN B O 1
ATOM 653 N N . VAL B 1 4 ? -15.453 2.188 1.35 1 71.31 4 VAL B N 1
ATOM 654 C CA . VAL B 1 4 ? -14.484 3.201 1.751 1 71.31 4 VAL B CA 1
ATOM 655 C C . VAL B 1 4 ? -13.289 2.533 2.432 1 71.31 4 VAL B C 1
ATOM 657 O O . VAL B 1 4 ? -13.445 1.877 3.465 1 71.31 4 VAL B O 1
ATOM 660 N N . ARG B 1 5 ? -12.211 2.598 1.878 1 79.31 5 ARG B N 1
ATOM 661 C CA . ARG B 1 5 ? -11.016 1.955 2.398 1 79.31 5 ARG B CA 1
ATOM 662 C C . ARG B 1 5 ? -10.414 2.764 3.543 1 79.31 5 ARG B C 1
ATOM 664 O O . ARG B 1 5 ? -9.805 2.201 4.453 1 79.31 5 ARG B O 1
ATOM 671 N N . GLY B 1 6 ? -10.602 4.109 3.436 1 88.19 6 GLY B N 1
ATOM 672 C CA . GLY B 1 6 ? -9.984 4.988 4.418 1 88.19 6 GLY B CA 1
ATOM 673 C C . GLY B 1 6 ? -10.047 6.453 4.027 1 88.19 6 GLY B C 1
ATOM 674 O O . GLY B 1 6 ? -10.75 6.82 3.088 1 88.19 6 GLY B O 1
ATOM 675 N N . ARG B 1 7 ? -9.25 7.176 4.941 1 92.88 7 ARG B N 1
ATOM 676 C CA . ARG B 1 7 ? -9.18 8.609 4.684 1 92.88 7 ARG B CA 1
ATOM 677 C C . ARG B 1 7 ? -7.734 9.086 4.59 1 92.88 7 ARG B C 1
ATOM 679 O O . ARG B 1 7 ? -6.836 8.469 5.172 1 92.88 7 ARG B O 1
ATOM 686 N N . CYS B 1 8 ? -7.535 10.062 3.877 1 96.31 8 CYS B N 1
ATOM 687 C CA . CYS B 1 8 ? -6.242 10.727 3.791 1 96.31 8 CYS B CA 1
ATOM 688 C C . CYS B 1 8 ? -6.07 11.742 4.918 1 96.31 8 CYS B C 1
ATOM 690 O O . CYS B 1 8 ? -6.855 12.68 5.039 1 96.31 8 CYS B O 1
ATOM 692 N N . VAL B 1 9 ? -5.02 11.656 5.641 1 97.25 9 VAL B N 1
ATOM 693 C CA . VAL B 1 9 ? -4.859 12.492 6.828 1 97.25 9 VAL B CA 1
ATOM 694 C C . VAL B 1 9 ? -4.48 13.914 6.406 1 97.25 9 VAL B C 1
ATOM 696 O O . VAL B 1 9 ? -4.594 14.852 7.199 1 97.25 9 VAL B O 1
ATOM 699 N N . ILE B 1 10 ? -3.963 14.023 5.227 1 97.69 10 ILE B N 1
ATOM 700 C CA . ILE B 1 10 ? -3.498 15.328 4.77 1 97.69 10 ILE B CA 1
ATOM 701 C C . ILE B 1 10 ? -4.695 16.203 4.383 1 97.69 10 ILE B C 1
ATOM 703 O O . ILE B 1 10 ? -4.797 17.344 4.809 1 97.69 10 ILE B O 1
ATOM 707 N N . CYS B 1 11 ? -5.586 15.664 3.609 1 96.56 11 CYS B N 1
ATOM 708 C CA . CYS B 1 11 ? -6.723 16.453 3.156 1 96.56 11 CYS B CA 1
ATOM 709 C C . CYS B 1 11 ? -7.992 16.078 3.908 1 96.56 11 CYS B C 1
ATOM 711 O O . CYS B 1 11 ? -9.031 16.719 3.752 1 96.56 11 CYS B O 1
ATOM 713 N N . THR B 1 12 ? -8.102 14.945 4.547 1 94.44 12 THR B N 1
ATOM 714 C CA . THR B 1 12 ? -9.148 14.445 5.434 1 94.44 12 THR B CA 1
ATOM 715 C C . THR B 1 12 ? -10.32 13.898 4.629 1 94.44 12 THR B C 1
ATOM 717 O O . THR B 1 12 ? -11.344 13.516 5.199 1 94.44 12 THR B O 1
ATOM 720 N N . SER B 1 13 ? -10.188 13.82 3.34 1 93.25 13 SER B N 1
ATOM 721 C CA . SER B 1 13 ? -11.234 13.195 2.529 1 93.25 13 SER B CA 1
ATOM 722 C C . SER B 1 13 ? -11.062 11.688 2.471 1 93.25 13 SER B C 1
ATOM 724 O O . SER B 1 13 ? -9.945 11.18 2.566 1 93.25 13 SER B O 1
ATOM 726 N N . THR B 1 14 ? -12.164 11 2.246 1 90.75 14 THR B N 1
ATOM 727 C CA . THR B 1 14 ? -12.141 9.547 2.08 1 90.75 14 THR B CA 1
ATOM 728 C C . THR B 1 14 ? -11.547 9.172 0.725 1 90.75 14 THR B C 1
ATOM 730 O O . THR B 1 14 ? -11.617 9.945 -0.228 1 90.75 14 THR B O 1
ATOM 733 N N . PHE B 1 15 ? -11.008 7.988 0.776 1 90.12 15 PHE B N 1
ATOM 734 C CA . PHE B 1 15 ? -10.547 7.457 -0.501 1 90.12 15 PHE B CA 1
ATOM 735 C C . PHE B 1 15 ? -11.727 7.023 -1.363 1 90.12 15 PHE B C 1
ATOM 737 O O . PHE B 1 15 ? -12.531 6.195 -0.944 1 90.12 15 PHE B O 1
ATOM 744 N N . ILE B 1 16 ? -12.023 7.562 -2.449 1 80.38 16 ILE B N 1
ATOM 745 C CA . ILE B 1 16 ? -13.188 7.242 -3.264 1 80.38 16 ILE B CA 1
ATOM 746 C C . ILE B 1 16 ? -12.82 6.176 -4.293 1 80.38 16 ILE B C 1
ATOM 748 O O . ILE B 1 16 ? -13.664 5.387 -4.711 1 80.38 16 ILE B O 1
ATOM 752 N N . SER B 1 17 ? -11.648 6.129 -4.852 1 72.62 17 SER B N 1
ATOM 753 C CA . SER B 1 17 ? -11.18 5.16 -5.84 1 72.62 17 SER B CA 1
ATOM 754 C C . SER B 1 17 ? -9.906 4.469 -5.375 1 72.62 17 SER B C 1
ATOM 756 O O . SER B 1 17 ? -9.508 4.605 -4.219 1 72.62 17 SER B O 1
ATOM 758 N N . ASN B 1 18 ? -9.477 3.619 -6.137 1 69.81 18 ASN B N 1
ATOM 759 C CA . ASN B 1 18 ? -8.188 2.969 -5.922 1 69.81 18 ASN B CA 1
ATOM 760 C C . ASN B 1 18 ? -7.031 3.949 -6.086 1 69.81 18 ASN B C 1
ATOM 762 O O . ASN B 1 18 ? -5.906 3.545 -6.391 1 69.81 18 ASN B O 1
ATOM 766 N N . ASN B 1 19 ? -7.5 5.203 -5.836 1 84.38 19 ASN B N 1
ATOM 767 C CA . ASN B 1 19 ? -6.445 6.211 -5.93 1 84.38 19 ASN B CA 1
ATOM 768 C C . ASN B 1 19 ? -5.723 6.395 -4.602 1 84.38 19 ASN B C 1
ATOM 770 O O . ASN B 1 19 ? -5.812 7.457 -3.982 1 84.38 19 ASN B O 1
ATOM 774 N N . ILE B 1 20 ? -5.121 5.387 -4.129 1 95.5 20 ILE B N 1
ATOM 775 C CA . ILE B 1 20 ? -4.418 5.379 -2.852 1 95.5 20 ILE B CA 1
ATOM 776 C C . ILE B 1 20 ? -2.924 5.156 -3.088 1 95.5 20 ILE B C 1
ATOM 778 O O . ILE B 1 20 ? -2.533 4.266 -3.844 1 95.5 20 ILE B O 1
ATOM 782 N N . ALA B 1 21 ? -2.133 6.016 -2.547 1 97.94 21 ALA B N 1
ATOM 783 C CA . ALA B 1 21 ? -0.676 5.898 -2.529 1 97.94 21 ALA B CA 1
ATOM 784 C C . ALA B 1 21 ? -0.176 5.473 -1.151 1 97.94 21 ALA B C 1
ATOM 786 O O . ALA B 1 21 ? -0.93 5.5 -0.176 1 97.94 21 ALA B O 1
ATOM 787 N N . ALA B 1 22 ? 1.035 5 -1.177 1 98.44 22 ALA B N 1
ATOM 788 C CA . ALA B 1 22 ? 1.642 4.613 0.095 1 98.44 22 ALA B CA 1
ATOM 789 C C . ALA B 1 22 ? 3.121 4.984 0.134 1 98.44 22 ALA B C 1
ATOM 791 O O . ALA B 1 22 ? 3.74 5.199 -0.91 1 98.44 22 ALA B O 1
ATOM 792 N N . LEU B 1 23 ? 3.596 5.117 1.298 1 98.56 23 LEU B N 1
ATOM 793 C CA . LEU B 1 23 ? 5.035 5.223 1.523 1 98.56 23 LEU B CA 1
ATOM 794 C C . LEU B 1 23 ? 5.602 3.898 2.029 1 98.56 23 LEU B C 1
ATOM 796 O O . LEU B 1 23 ? 4.848 2.973 2.334 1 98.56 23 LEU B O 1
ATOM 800 N N . GLN B 1 24 ? 6.895 3.777 2.115 1 97.19 24 GLN B N 1
ATOM 801 C CA . GLN B 1 24 ? 7.555 2.537 2.514 1 97.19 24 GLN B CA 1
ATOM 802 C C . GLN B 1 24 ? 7.219 2.176 3.957 1 97.19 24 GLN B C 1
ATOM 804 O O . GLN B 1 24 ? 7.188 0.997 4.316 1 97.19 24 GLN B O 1
ATOM 809 N N . CYS B 1 25 ? 6.883 3.168 4.68 1 97.56 25 CYS B N 1
ATOM 810 C CA . CYS B 1 25 ? 6.504 2.924 6.066 1 97.56 25 CYS B CA 1
ATOM 811 C C . CYS B 1 25 ? 5.125 2.285 6.156 1 97.56 25 CYS B C 1
ATOM 813 O O . CYS B 1 25 ? 4.719 1.813 7.219 1 97.56 25 CYS B O 1
ATOM 815 N N . GLY B 1 26 ? 4.379 2.33 5.117 1 97.81 26 GLY B N 1
ATOM 816 C CA . GLY B 1 26 ? 3.09 1.659 5.078 1 97.81 26 GLY B CA 1
ATOM 817 C C . GLY B 1 26 ? 1.917 2.615 5.184 1 97.81 26 GLY B C 1
ATOM 818 O O . GLY B 1 26 ? 0.773 2.232 4.93 1 97.81 26 GLY B O 1
ATOM 819 N N . HIS B 1 27 ? 2.072 3.863 5.488 1 98 27 HIS B N 1
ATOM 820 C CA . HIS B 1 27 ? 0.974 4.812 5.605 1 98 27 HIS B CA 1
ATOM 821 C C . HIS B 1 27 ? 0.443 5.219 4.234 1 98 27 HIS B C 1
ATOM 823 O O . HIS B 1 27 ? 1.221 5.426 3.301 1 98 27 HIS B O 1
ATOM 829 N N . THR B 1 28 ? -0.847 5.449 4.188 1 96.94 28 THR B N 1
ATOM 830 C CA . THR B 1 28 ? -1.496 5.664 2.9 1 96.94 28 THR B CA 1
ATOM 831 C C . THR B 1 28 ? -2.078 7.07 2.816 1 96.94 28 THR B C 1
ATOM 833 O O . THR B 1 28 ? -2.469 7.648 3.834 1 96.94 28 THR B O 1
ATOM 836 N N . PHE B 1 29 ? -2.111 7.578 1.605 1 97.88 29 PHE B N 1
ATOM 837 C CA . PHE B 1 29 ? -2.545 8.938 1.291 1 97.88 29 PHE B CA 1
ATOM 838 C C . PHE B 1 29 ? -3.053 9.023 -0.143 1 97.88 29 PHE B C 1
ATOM 840 O O . PHE B 1 29 ? -2.879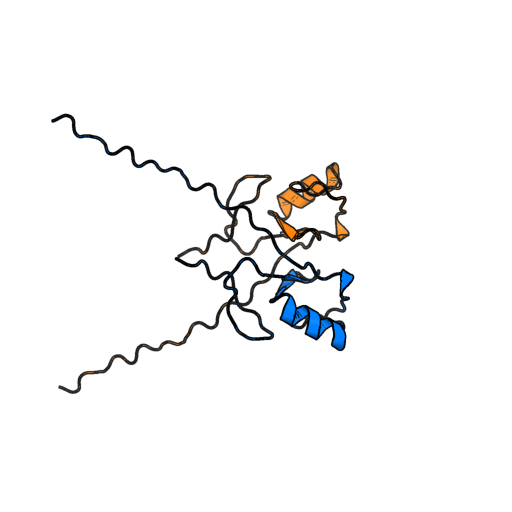 8.086 -0.927 1 97.88 29 PHE B O 1
ATOM 847 N N . HIS B 1 30 ? -3.732 10.117 -0.496 1 97.12 30 HIS B N 1
ATOM 848 C CA . HIS B 1 30 ? -3.832 10.453 -1.911 1 97.12 30 HIS B CA 1
ATOM 849 C C . HIS B 1 30 ? -2.455 10.711 -2.518 1 97.12 30 HIS B C 1
ATOM 851 O O . HIS B 1 30 ? -1.593 11.312 -1.876 1 97.12 30 HIS B O 1
ATOM 857 N N . PHE B 1 31 ? -2.266 10.367 -3.652 1 97.69 31 PHE B N 1
ATOM 858 C CA . PHE B 1 31 ? -0.974 10.594 -4.289 1 97.69 31 PHE B CA 1
ATOM 859 C C . PHE B 1 31 ? -0.664 12.086 -4.371 1 97.69 31 PHE B C 1
ATOM 861 O O . PHE B 1 31 ? 0.44 12.516 -4.027 1 97.69 31 PHE B O 1
ATOM 868 N N . ASP B 1 32 ? -1.65 12.867 -4.793 1 97.44 32 ASP B N 1
ATOM 869 C CA . ASP B 1 32 ? -1.423 14.305 -4.953 1 97.44 32 ASP B CA 1
ATOM 870 C C . ASP B 1 32 ? -1.052 14.945 -3.621 1 97.44 32 ASP B C 1
ATOM 872 O O . ASP B 1 32 ? -0.176 15.812 -3.568 1 97.44 32 ASP B O 1
ATOM 876 N N . CYS B 1 33 ? -1.648 14.5 -2.613 1 98.12 33 CYS B N 1
ATOM 877 C CA . CYS B 1 33 ? -1.388 15.055 -1.288 1 98.12 33 CYS B CA 1
ATOM 878 C C . CYS B 1 33 ? 0.019 14.703 -0.818 1 98.12 33 CYS B C 1
ATOM 880 O O . CYS B 1 33 ? 0.784 15.586 -0.427 1 98.12 33 CYS B O 1
ATOM 882 N N . VAL B 1 34 ? 0.364 13.453 -0.918 1 98.62 34 VAL B N 1
ATOM 883 C CA . VAL B 1 34 ? 1.625 13.016 -0.326 1 98.62 34 VAL B CA 1
ATOM 884 C C . VAL B 1 34 ? 2.791 13.477 -1.194 1 98.62 34 VAL B C 1
ATOM 886 O O . VAL B 1 34 ? 3.869 13.797 -0.682 1 98.62 34 VAL B O 1
ATOM 889 N N . SER B 1 35 ? 2.531 13.547 -2.422 1 98.38 35 SER B N 1
ATOM 890 C CA . SER B 1 35 ? 3.59 14.039 -3.301 1 98.38 35 SER B CA 1
ATOM 891 C C . SER B 1 35 ? 3.982 15.469 -2.953 1 98.38 35 SER B C 1
ATOM 893 O O . SER B 1 35 ? 5.168 15.789 -2.879 1 98.38 35 SER B O 1
ATOM 895 N N . LYS B 1 36 ? 3.006 16.266 -2.748 1 98.69 36 LYS B N 1
ATOM 896 C CA . LYS B 1 36 ? 3.262 17.656 -2.371 1 98.69 36 LYS B CA 1
ATOM 897 C C . LYS B 1 36 ? 3.936 17.734 -1.003 1 98.69 36 LYS B C 1
ATOM 899 O O . LYS B 1 36 ? 4.891 18.5 -0.821 1 98.69 36 LYS B O 1
ATOM 904 N N . TRP B 1 37 ? 3.479 16.984 -0.08 1 98.81 37 TRP B N 1
ATOM 905 C CA . TRP B 1 37 ? 4.027 16.969 1.272 1 98.81 37 TRP B CA 1
ATOM 906 C C . TRP B 1 37 ? 5.492 16.547 1.258 1 98.81 37 TRP B C 1
ATOM 908 O O . TRP B 1 37 ? 6.344 17.219 1.847 1 98.81 37 TRP B O 1
ATOM 918 N N . VAL B 1 38 ? 5.883 15.461 0.563 1 98.62 38 VAL B N 1
ATOM 919 C CA . VAL B 1 38 ? 7.227 14.883 0.581 1 98.62 38 VAL B CA 1
ATOM 920 C C . VAL B 1 38 ? 8.195 15.805 -0.163 1 98.62 38 VAL B C 1
ATOM 922 O O . VAL B 1 38 ? 9.375 15.875 0.177 1 98.62 38 VAL B O 1
ATOM 925 N N . GLU B 1 39 ? 7.59 16.391 -1.147 1 98.44 39 GLU B N 1
ATOM 926 C CA . GLU B 1 39 ? 8.406 17.375 -1.861 1 98.44 39 GLU B CA 1
ATOM 927 C C . GLU B 1 39 ? 8.977 18.422 -0.908 1 98.44 39 GLU B C 1
ATOM 929 O 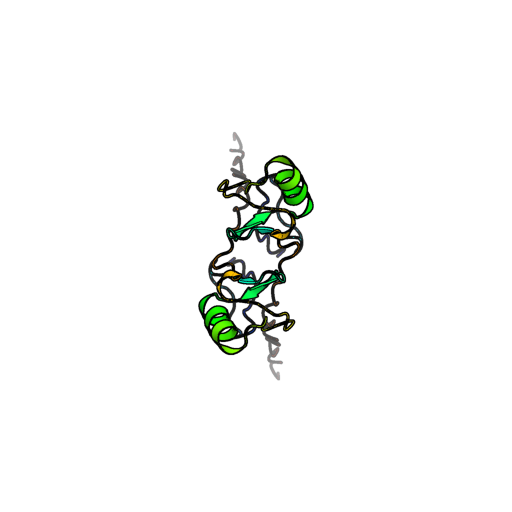O . GLU B 1 39 ? 10.125 18.844 -1.054 1 98.44 39 GLU B O 1
ATOM 934 N N . ARG B 1 40 ? 8.297 18.719 0.079 1 98.19 40 ARG B N 1
ATOM 935 C CA . ARG B 1 40 ? 8.664 19.812 0.978 1 98.19 40 ARG B CA 1
ATOM 936 C C . ARG B 1 40 ? 9.32 19.281 2.25 1 98.19 40 ARG B C 1
ATOM 938 O O . ARG B 1 40 ? 10.383 19.75 2.652 1 98.19 40 ARG B O 1
ATOM 945 N N . SER B 1 41 ? 8.766 18.219 2.871 1 98.31 41 SER B N 1
ATOM 946 C CA . SER B 1 41 ? 9.133 17.812 4.223 1 98.31 41 SER B CA 1
ATOM 947 C C . SER B 1 41 ? 10.109 16.641 4.195 1 98.31 41 SER B C 1
ATOM 949 O O . SER B 1 41 ? 10.797 16.375 5.188 1 98.31 41 SER B O 1
ATOM 951 N N . LYS B 1 42 ? 10.055 15.852 3.152 1 98.69 42 LYS B N 1
ATOM 952 C CA . LYS B 1 42 ? 10.93 14.688 3.002 1 98.69 42 LYS B CA 1
ATOM 953 C C . LYS B 1 42 ? 10.703 13.68 4.125 1 98.69 42 LYS B C 1
ATOM 955 O O . LYS B 1 42 ? 11.641 13.023 4.578 1 98.69 42 LYS B O 1
ATOM 960 N N . THR B 1 43 ? 9.461 13.609 4.703 1 98.75 43 THR B N 1
ATOM 961 C CA . THR B 1 43 ? 9.07 12.656 5.734 1 98.75 43 THR B CA 1
ATOM 962 C C . THR B 1 43 ? 7.645 12.164 5.5 1 98.75 43 THR B C 1
ATOM 964 O O . THR B 1 43 ? 6.906 12.75 4.703 1 98.75 43 THR B O 1
ATOM 967 N N . CYS B 1 44 ? 7.32 11.109 6.152 1 98.75 44 CYS B N 1
ATOM 968 C CA . CYS B 1 44 ? 5.934 10.656 6.176 1 98.75 44 CYS B CA 1
ATOM 969 C C . CYS B 1 44 ? 5.066 11.609 6.992 1 98.75 44 CYS B C 1
ATOM 971 O O . CYS B 1 44 ? 5.426 11.984 8.109 1 98.75 44 CYS B O 1
ATOM 973 N N . PRO B 1 45 ? 3.906 11.945 6.516 1 98.62 45 PRO B N 1
ATOM 974 C CA . P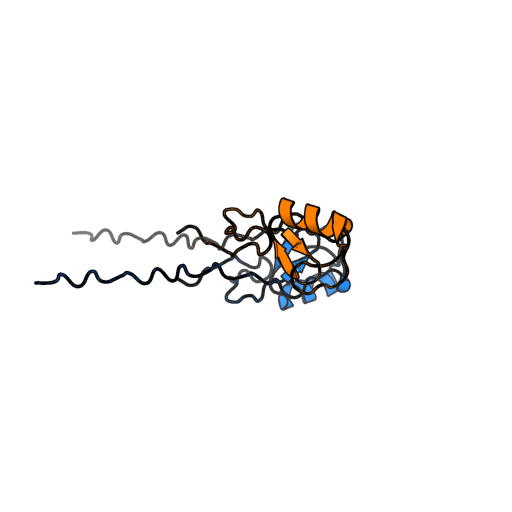RO B 1 45 ? 3.023 12.836 7.277 1 98.62 45 PRO B CA 1
ATOM 975 C C . PRO B 1 45 ? 2.574 12.227 8.602 1 98.62 45 PRO B C 1
ATOM 977 O O . PRO B 1 45 ? 2.25 12.953 9.539 1 98.62 45 PRO B O 1
ATOM 980 N N . ASN B 1 46 ? 2.609 10.969 8.703 1 98.12 46 ASN B N 1
ATOM 981 C CA . ASN B 1 46 ? 2.025 10.289 9.859 1 98.12 46 ASN B CA 1
ATOM 982 C C . ASN B 1 46 ? 3.084 9.93 10.898 1 98.12 46 ASN B C 1
ATOM 984 O O . ASN B 1 46 ? 2.959 10.297 12.062 1 98.12 46 ASN B O 1
ATOM 988 N N . CYS B 1 47 ? 4.184 9.312 10.508 1 98.25 47 CYS B N 1
ATOM 989 C CA . CYS B 1 47 ? 5.145 8.789 11.477 1 98.25 47 CYS B CA 1
ATOM 990 C C . CYS B 1 47 ? 6.457 9.562 11.406 1 98.25 47 CYS B C 1
ATOM 992 O O . CYS B 1 47 ? 7.367 9.32 12.203 1 98.25 47 CYS B O 1
ATOM 994 N N . ARG B 1 48 ? 6.688 10.297 10.375 1 98.56 48 ARG B N 1
ATOM 995 C CA . ARG B 1 48 ? 7.777 11.25 10.203 1 98.56 48 ARG B CA 1
ATOM 996 C C . ARG B 1 48 ? 9.07 10.539 9.812 1 98.56 48 ARG B C 1
ATOM 998 O O . ARG B 1 48 ? 10.156 11.125 9.891 1 98.56 48 ARG B O 1
ATOM 1005 N N . VAL B 1 49 ? 8.992 9.336 9.492 1 98.5 49 VAL B N 1
ATOM 1006 C CA . VAL B 1 49 ? 10.195 8.688 8.984 1 98.5 49 VAL B CA 1
ATOM 1007 C C . VAL B 1 49 ? 10.641 9.367 7.688 1 98.5 49 VAL B C 1
ATOM 1009 O O . VAL B 1 49 ? 9.805 9.797 6.891 1 98.5 49 VAL B O 1
ATOM 1012 N N . ARG B 1 50 ? 11.914 9.43 7.457 1 98.62 50 ARG B N 1
ATOM 1013 C CA . ARG B 1 50 ? 12.445 10.055 6.25 1 98.62 50 ARG B CA 1
ATOM 1014 C C . ARG B 1 50 ? 12.031 9.273 5.008 1 98.62 50 ARG B C 1
ATOM 1016 O O . ARG B 1 50 ? 12.008 8.039 5.016 1 98.62 50 ARG B O 1
ATOM 1023 N N . THR B 1 51 ? 11.711 10.062 3.99 1 98.19 51 THR B N 1
ATOM 1024 C CA . THR B 1 51 ? 11.336 9.453 2.719 1 98.19 51 THR B CA 1
ATOM 1025 C C . THR B 1 51 ? 11.625 10.398 1.56 1 98.19 51 THR B C 1
ATOM 1027 O O . THR B 1 51 ? 11.93 11.578 1.772 1 98.19 51 THR B O 1
ATOM 1030 N N . THR B 1 52 ? 11.594 9.805 0.334 1 97.56 52 THR B N 1
ATOM 1031 C CA . THR B 1 52 ? 11.82 10.57 -0.889 1 97.56 52 THR B CA 1
ATOM 1032 C C . THR B 1 52 ? 10.711 10.312 -1.901 1 97.56 52 THR B C 1
ATOM 1034 O O . THR B 1 52 ? 9.914 9.383 -1.739 1 97.56 52 THR B O 1
ATOM 1037 N N . ASP B 1 53 ? 10.68 11.133 -2.908 1 97.62 53 ASP B N 1
ATOM 1038 C CA . ASP B 1 53 ? 9.672 11.008 -3.959 1 97.62 53 ASP B CA 1
ATOM 1039 C C . ASP B 1 53 ? 9.75 9.641 -4.633 1 97.62 53 ASP B C 1
ATOM 1041 O O . ASP B 1 53 ? 8.727 9.055 -4.984 1 97.62 53 ASP B O 1
ATOM 1045 N N . ARG B 1 54 ? 10.93 9.078 -4.77 1 95.75 54 ARG B N 1
ATOM 1046 C CA . ARG B 1 54 ? 11.133 7.812 -5.465 1 95.75 54 ARG B CA 1
ATOM 1047 C C . ARG B 1 54 ? 10.562 6.648 -4.664 1 95.75 54 ARG B C 1
ATOM 1049 O O . ARG B 1 54 ? 10.281 5.586 -5.219 1 95.75 54 ARG B O 1
ATOM 1056 N N . GLN B 1 55 ? 10.383 6.898 -3.432 1 96.5 55 GLN B N 1
ATOM 1057 C CA . GLN B 1 55 ? 9.93 5.828 -2.551 1 96.5 55 GLN B CA 1
ATOM 1058 C C . GLN B 1 55 ? 8.406 5.793 -2.467 1 96.5 55 GLN B C 1
ATOM 1060 O O . GLN B 1 55 ? 7.832 4.887 -1.854 1 96.5 55 GLN B O 1
ATOM 1065 N N . ILE B 1 56 ? 7.77 6.797 -3.09 1 98.19 56 ILE B N 1
ATOM 1066 C CA . ILE B 1 56 ? 6.312 6.836 -3.076 1 98.19 56 ILE B CA 1
ATOM 1067 C C . ILE B 1 56 ? 5.758 5.754 -4 1 98.19 56 ILE B C 1
ATOM 1069 O O . ILE B 1 56 ? 6.121 5.688 -5.176 1 98.19 56 ILE B O 1
ATOM 1073 N N . ILE B 1 57 ? 4.984 4.934 -3.428 1 98.25 57 ILE B N 1
ATOM 1074 C CA . ILE B 1 57 ? 4.16 4.062 -4.258 1 98.25 57 ILE B CA 1
ATOM 1075 C C . ILE B 1 57 ? 2.957 4.836 -4.789 1 98.25 57 IL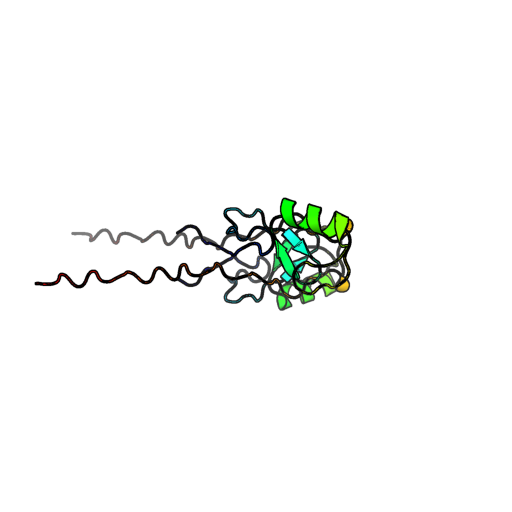E B C 1
ATOM 1077 O O . ILE B 1 57 ? 2.047 5.176 -4.031 1 98.25 57 ILE B O 1
ATOM 1081 N N . LYS B 1 58 ? 2.9 5.047 -5.996 1 97.44 58 LYS B N 1
ATOM 1082 C CA . LYS B 1 58 ? 1.962 5.996 -6.586 1 97.44 58 LYS B CA 1
ATOM 1083 C C . LYS B 1 58 ? 0.533 5.461 -6.531 1 97.44 58 LYS B C 1
ATOM 1085 O O . LYS B 1 58 ? -0.42 6.234 -6.418 1 97.44 58 LYS B O 1
ATOM 1090 N N . HIS B 1 59 ? 0.455 4.141 -6.75 1 97.06 59 HIS B N 1
ATOM 1091 C CA . HIS B 1 59 ? -0.862 3.516 -6.797 1 97.06 59 HIS B CA 1
ATOM 1092 C C . HIS B 1 59 ? -0.828 2.107 -6.211 1 97.06 59 HIS B C 1
ATOM 1094 O O . HIS B 1 59 ? 0.046 1.309 -6.559 1 97.06 59 HIS B O 1
ATOM 1100 N N . LEU B 1 60 ? -1.791 1.901 -5.305 1 95.94 60 LEU B N 1
ATOM 1101 C CA . LEU B 1 60 ? -1.979 0.544 -4.801 1 95.94 60 LEU B CA 1
ATOM 1102 C C . LEU B 1 60 ? -3.027 -0.199 -5.625 1 95.94 60 LEU B C 1
ATOM 11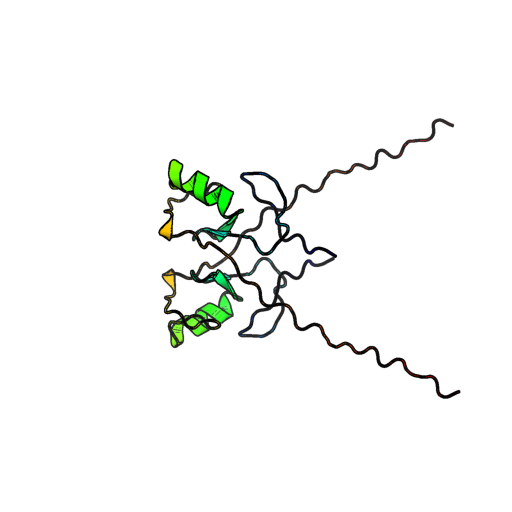04 O O . LEU B 1 60 ? -4.047 0.378 -6.004 1 95.94 60 LEU B O 1
ATOM 1108 N N . TYR B 1 61 ? -2.703 -1.438 -5.891 1 95.06 61 TYR B N 1
ATOM 1109 C CA . TYR B 1 61 ? -3.631 -2.295 -6.621 1 95.06 61 TYR B CA 1
ATOM 1110 C C . TYR B 1 61 ? -4.176 -3.4 -5.727 1 95.06 61 TYR B C 1
ATOM 1112 O O . TYR B 1 61 ? -3.408 -4.098 -5.055 1 95.06 61 TYR B O 1
ATOM 1120 N N . PHE B 1 62 ? -5.516 -3.568 -5.77 1 91.25 62 PHE B N 1
ATOM 1121 C CA . PHE B 1 62 ? -6.191 -4.633 -5.035 1 91.25 62 PHE B CA 1
ATOM 1122 C C . PHE B 1 62 ? -6.922 -5.566 -5.992 1 91.25 62 PHE B C 1
ATOM 1124 O O . PHE B 1 62 ? -7.742 -5.121 -6.797 1 91.25 62 PHE B O 1
ATOM 1131 N N . ASP B 1 63 ? -6.609 -6.895 -5.82 1 89.62 63 ASP B N 1
ATOM 1132 C CA . ASP B 1 63 ? -7.344 -7.879 -6.609 1 89.62 63 ASP B CA 1
ATOM 1133 C C . ASP B 1 63 ? -8.758 -8.078 -6.062 1 89.62 63 ASP B C 1
ATOM 1135 O O . ASP B 1 63 ? -8.93 -8.328 -4.867 1 89.62 63 ASP B O 1
ATOM 1139 N N . ALA B 1 64 ? -9.727 -7.941 -6.941 1 84.44 64 ALA B N 1
ATOM 1140 C CA . ALA B 1 64 ? -11.117 -8.047 -6.504 1 84.44 64 ALA B CA 1
ATOM 1141 C C . ALA B 1 64 ? -11.438 -9.469 -6.039 1 84.44 64 ALA B C 1
ATOM 1143 O O . ALA B 1 64 ? -10.961 -10.438 -6.625 1 84.44 64 ALA B O 1
ATOM 1144 N N . PRO B 1 65 ? -12.141 -9.508 -4.926 1 79.56 65 PRO B N 1
ATOM 1145 C CA . PRO B 1 65 ? -12.555 -10.852 -4.508 1 79.56 65 PRO B CA 1
ATOM 1146 C C . PRO B 1 65 ? -13.445 -11.547 -5.531 1 79.56 65 PRO B C 1
ATOM 1148 O O . PRO B 1 65 ? -14.164 -10.875 -6.285 1 79.56 65 PRO B O 1
ATOM 1151 N N . ASP B 1 66 ? -13.141 -12.727 -5.883 1 66.75 66 ASP B N 1
ATOM 1152 C CA . ASP B 1 66 ? -13.992 -13.461 -6.816 1 66.75 66 ASP B CA 1
ATOM 1153 C C . ASP B 1 66 ? -15.469 -13.352 -6.422 1 66.75 66 ASP B C 1
ATOM 1155 O O . ASP B 1 66 ? -15.805 -13.43 -5.238 1 66.75 66 ASP B O 1
ATOM 1159 N N . GLU B 1 67 ? -16.156 -12.516 -7.008 1 59.34 67 GLU B N 1
ATOM 1160 C CA . GLU B 1 67 ? -17.594 -12.625 -6.812 1 59.34 67 GLU B CA 1
ATOM 1161 C C . GLU B 1 67 ? -18.047 -14.078 -6.785 1 59.34 67 GLU B C 1
ATOM 1163 O O . GLU B 1 67 ? -17.547 -14.906 -7.551 1 59.34 67 GLU B O 1
ATOM 1168 N N . PHE B 1 68 ? -18.172 -14.703 -5.664 1 49 68 PHE B N 1
ATOM 1169 C CA . PHE B 1 68 ? -18.922 -15.938 -5.785 1 49 68 PHE B CA 1
ATOM 1170 C C . PHE B 1 68 ? -20 -15.812 -6.852 1 49 68 PHE B C 1
ATOM 1172 O O . PHE B 1 68 ? -20.812 -14.883 -6.82 1 49 68 PHE B O 1
ATOM 1179 N N . ASN B 1 69 ? -19.781 -16.109 -8.062 1 43.25 69 ASN B N 1
ATOM 1180 C CA . ASN B 1 69 ? -20.938 -16.438 -8.883 1 43.25 69 ASN B CA 1
ATOM 1181 C C . ASN B 1 69 ? -21.984 -17.203 -8.086 1 43.25 69 ASN B C 1
ATOM 1183 O O . ASN B 1 69 ? -21.938 -18.422 -7.992 1 43.25 69 ASN B O 1
ATOM 1187 N N . THR B 1 70 ? -22.281 -16.891 -6.891 1 39.94 70 THR B N 1
ATOM 1188 C CA . THR B 1 70 ? -23.484 -17.469 -6.289 1 39.94 70 THR B CA 1
ATOM 1189 C C . THR B 1 70 ? -24.688 -17.312 -7.223 1 39.94 70 THR B C 1
ATOM 1191 O O . THR B 1 70 ? -25.203 -16.219 -7.402 1 39.94 70 THR B O 1
ATOM 1194 N N . THR B 1 71 ? -24.594 -17.672 -8.43 1 38.47 71 THR B N 1
ATOM 1195 C CA . THR B 1 71 ? -25.844 -17.969 -9.141 1 38.47 71 THR B CA 1
ATOM 1196 C C . THR B 1 71 ? -26.859 -18.594 -8.195 1 38.47 71 THR B C 1
ATOM 1198 O O . THR B 1 71 ? -26.625 -19.688 -7.652 1 38.47 71 THR B O 1
ATOM 1201 N N . GLN B 1 72 ? -27.469 -17.828 -7.34 1 38.53 72 GLN B N 1
ATOM 1202 C CA . GLN B 1 72 ? -28.719 -18.25 -6.711 1 38.53 72 GLN B CA 1
ATOM 1203 C C . GLN B 1 72 ? -29.547 -19.125 -7.652 1 38.53 72 GLN B C 1
ATOM 1205 O O . GLN B 1 72 ? -29.891 -18.703 -8.758 1 38.53 72 GLN B O 1
ATOM 1210 N N . ALA B 1 73 ? -29.281 -20.391 -7.809 1 40.81 73 ALA B N 1
ATOM 1211 C CA . ALA B 1 73 ? -30.219 -21.359 -8.398 1 40.81 73 ALA B CA 1
ATOM 1212 C C . ALA B 1 73 ? -31.641 -21.078 -7.957 1 40.81 73 ALA B C 1
ATOM 1214 O O . ALA B 1 73 ? -31.953 -21.094 -6.762 1 40.81 73 ALA B O 1
ATOM 1215 N N . ILE B 1 74 ? -32.344 -20.094 -8.453 1 43.81 74 ILE B N 1
ATOM 1216 C CA . ILE B 1 74 ? -33.812 -19.984 -8.336 1 43.81 74 ILE B CA 1
ATOM 1217 C C . ILE B 1 74 ? -34.438 -21.359 -8.516 1 43.81 74 ILE B C 1
ATOM 1219 O O . ILE B 1 74 ? -34.125 -22.078 -9.469 1 43.81 74 ILE B O 1
ATOM 1223 N N . SER B 1 75 ? -34.469 -22.141 -7.473 1 42.09 75 SER B N 1
ATOM 1224 C CA . SER B 1 75 ? -35.312 -23.328 -7.406 1 42.09 75 SER B CA 1
ATOM 1225 C C . SER B 1 75 ? -36.656 -23.078 -8.07 1 42.09 75 SER B C 1
ATOM 1227 O O . SER B 1 75 ? -37.438 -22.219 -7.625 1 42.09 75 SER B O 1
ATOM 1229 N N . SER B 1 76 ? -36.688 -22.969 -9.352 1 42.72 76 SER B N 1
ATOM 1230 C CA . SER B 1 76 ? -38 -23.109 -9.984 1 42.72 76 SER B CA 1
ATOM 1231 C C . SER B 1 76 ? -38.781 -24.266 -9.375 1 42.72 76 SER B C 1
ATOM 1233 O O . SER B 1 76 ? -38.312 -25.422 -9.414 1 42.72 76 SER B O 1
ATOM 1235 N N . ASP B 1 77 ? -39.469 -24.016 -8.227 1 39.41 77 ASP B N 1
ATOM 1236 C CA . ASP B 1 77 ? -40.562 -24.875 -7.781 1 39.41 77 ASP B CA 1
ATOM 1237 C C . ASP B 1 77 ? -41.406 -25.359 -8.961 1 39.41 77 ASP B C 1
ATOM 1239 O O . ASP B 1 77 ? -41.969 -24.547 -9.688 1 39.41 77 ASP B O 1
ATOM 1243 N N . VAL B 1 78 ? -40.969 -26.438 -9.57 1 42.28 78 VAL B N 1
ATOM 1244 C CA . VAL B 1 78 ? -41.812 -27.281 -10.414 1 42.28 78 VAL B CA 1
ATOM 1245 C C . VAL B 1 78 ? -43.156 -27.516 -9.734 1 42.28 78 VAL B C 1
ATOM 1247 O O . VAL B 1 78 ? -43.219 -28.141 -8.672 1 42.28 78 VAL B O 1
ATOM 1250 N N . GLN B 1 79 ? -44.062 -26.391 -9.586 1 30.36 79 GLN B N 1
ATOM 1251 C CA . GLN B 1 79 ? -45.438 -26.844 -9.586 1 30.36 79 GLN B CA 1
ATOM 1252 C C . GLN B 1 79 ? -45.844 -27.359 -10.961 1 30.36 79 GLN B C 1
ATOM 1254 O O . GLN B 1 79 ? -45.531 -26.75 -11.984 1 30.36 79 GLN B O 1
#

Sequence (158 aa):
MSQVRGRCVICTSTFISNNIAALQCGHTFHFDCVSKWVERSKTCPNCRVRTTDRQIIKHLYFDAPDEFNTTQAISSDVQMSQVRGRCVICTSTFISNNIAALQCGHTFHFDCVSKWVERSKTCPNCRVRTTDRQIIKHLYFDAPDEFNTTQAISSDVQ

Secondary structure (DSSP, 8-state):
------B-TTT--B--SS--EE-TTSBEE-HHHHHHHHHHH-B-TTT--B--GGG-B---B-BPP--------------/------B-TTT--B--SS--EE-TTSBEE-HHHHHHHHHHH-B-TTT--B--GGG-B---B-BPP--------------